Protein AF-A0AAP2KZP7-F1 (afdb_monomer_lite)

pLDDT: mean 71.91, std 13.3, range [43.62, 90.44]

Radius of gyration: 25.46 Å; chains: 1; bounding box: 66×47×62 Å

Foldseek 3Di:
DVVVVVVVVVVVVVVVVVVVVVVVVVVVDDDPPPDPDDDDDDAPDDDDDPLRSVLSVVLVVLVVVLVVVLVVLVVVLVVQLVVLVVVCVVPVPPVSSVVSNVVSVVVSVVSNVVSVVVSVVSVD

Sequence (124 aa):
MVFRSLLKHATRWTDNASRRLVVVIAMILPGVSLADLPTLESPTQGTGGIRSQFQGYMYDGLVLGGLALCSVAFIWVGMACLASFNEARVRGEWSKFGVTGFVGVLLLLLVIWLTTEAAPILAQ

Structure (mmCIF, N/CA/C/O backbone):
data_AF-A0AAP2KZP7-F1
#
_entry.id   AF-A0AAP2KZP7-F1
#
loop_
_atom_site.group_PDB
_atom_site.id
_atom_site.type_symbol
_atom_site.label_atom_id
_atom_site.label_alt_id
_atom_site.label_comp_id
_atom_site.label_asym_id
_atom_site.label_entity_id
_atom_site.label_seq_id
_atom_site.pdbx_PDB_ins_code
_atom_site.Cartn_x
_atom_site.Cartn_y
_atom_site.Cartn_z
_atom_site.occupancy
_atom_site.B_iso_or_equiv
_atom_site.auth_seq_id
_atom_site.auth_comp_id
_atom_site.auth_asym_id
_atom_site.auth_atom_id
_atom_site.pdbx_PDB_model_num
ATOM 1 N N . MET A 1 1 ? 44.150 33.261 17.187 1.00 53.28 1 MET A N 1
ATOM 2 C CA . MET A 1 1 ? 42.750 33.760 17.228 1.00 53.28 1 MET A CA 1
ATOM 3 C C . MET A 1 1 ? 41.759 32.932 16.399 1.00 53.28 1 MET A C 1
ATOM 5 O O . MET A 1 1 ? 40.613 32.830 16.814 1.00 53.28 1 MET A O 1
ATOM 9 N N . VAL A 1 2 ? 42.170 32.280 15.302 1.00 62.72 2 VAL A N 1
ATOM 10 C CA . VAL A 1 2 ? 41.277 31.518 14.394 1.00 62.72 2 VAL A CA 1
ATOM 11 C C . VAL A 1 2 ? 40.705 30.221 15.004 1.00 62.72 2 VAL A C 1
ATOM 13 O O . VAL A 1 2 ? 39.547 29.889 14.788 1.00 62.72 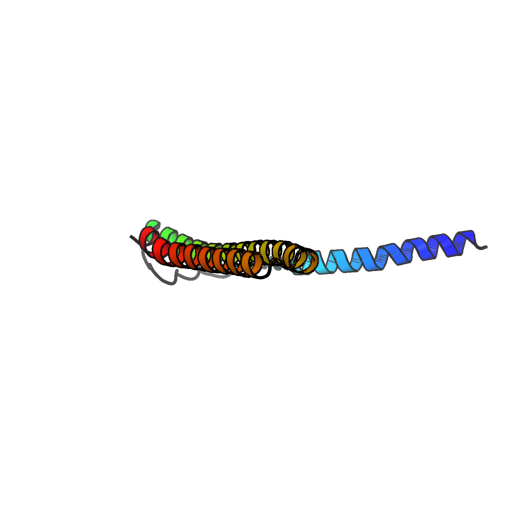2 VAL A O 1
ATOM 16 N N . PHE A 1 3 ? 41.449 29.522 15.867 1.00 56.88 3 PHE A N 1
ATOM 17 C CA . PHE A 1 3 ? 40.995 28.257 16.477 1.00 56.88 3 PHE A CA 1
ATOM 18 C C . PHE A 1 3 ? 39.737 28.409 17.358 1.00 56.88 3 PHE A C 1
ATOM 20 O O . PHE A 1 3 ? 38.876 27.533 17.412 1.00 56.88 3 PHE A O 1
ATOM 27 N N . ARG A 1 4 ? 39.573 29.580 17.992 1.00 55.41 4 ARG A N 1
ATOM 28 C CA . ARG A 1 4 ? 38.381 29.910 18.788 1.00 55.41 4 ARG A CA 1
ATOM 29 C C . ARG A 1 4 ? 37.149 30.235 17.932 1.00 55.41 4 ARG A C 1
ATOM 31 O O . ARG A 1 4 ? 36.044 30.170 18.466 1.00 55.41 4 ARG A O 1
ATOM 38 N N . SER A 1 5 ? 37.297 30.581 16.646 1.00 57.34 5 SER A N 1
ATOM 39 C CA . SER A 1 5 ? 36.152 30.836 15.752 1.00 57.34 5 SER A CA 1
ATOM 40 C C . SER A 1 5 ? 35.630 29.561 15.078 1.00 57.34 5 SER A C 1
ATOM 42 O O . SER A 1 5 ? 34.428 29.466 14.824 1.00 57.34 5 SER A O 1
ATOM 44 N N . LEU A 1 6 ? 36.492 28.557 14.878 1.00 59.53 6 LEU A N 1
ATOM 45 C CA . LEU A 1 6 ? 36.129 27.259 14.295 1.00 59.53 6 LEU A CA 1
ATOM 46 C C . LEU A 1 6 ? 35.354 26.367 15.273 1.00 59.53 6 LEU A C 1
ATOM 48 O O . LEU A 1 6 ? 34.345 25.776 14.894 1.00 59.53 6 LEU A O 1
ATOM 52 N N . LEU A 1 7 ? 35.733 26.361 16.555 1.00 60.38 7 LEU A N 1
ATOM 53 C CA . LEU A 1 7 ? 34.991 25.637 17.599 1.00 60.38 7 LEU A CA 1
ATOM 54 C C . LEU A 1 7 ? 33.558 26.166 17.781 1.00 60.38 7 LEU A C 1
ATOM 56 O O . LEU A 1 7 ? 32.639 25.392 18.040 1.00 60.38 7 LEU A O 1
ATOM 60 N N . LYS A 1 8 ? 33.353 27.477 17.587 1.00 56.19 8 LYS A N 1
ATOM 61 C CA . LYS A 1 8 ? 32.029 28.124 17.642 1.00 56.19 8 LYS A CA 1
ATOM 62 C C . LYS A 1 8 ? 31.184 27.883 16.387 1.00 56.19 8 LYS A C 1
ATOM 64 O O . LYS A 1 8 ? 29.966 27.998 16.448 1.00 56.19 8 LYS A O 1
ATOM 69 N N . HIS A 1 9 ? 31.808 27.567 15.250 1.00 54.00 9 HIS A N 1
ATOM 70 C CA . HIS A 1 9 ? 31.085 27.164 14.043 1.00 54.00 9 HIS A CA 1
ATOM 71 C C . HIS A 1 9 ? 30.671 25.695 14.109 1.00 54.00 9 HIS A C 1
ATOM 73 O O . HIS A 1 9 ? 29.523 25.395 13.805 1.00 54.00 9 HIS A O 1
ATOM 79 N N . ALA A 1 10 ? 31.536 24.799 14.592 1.00 56.34 10 ALA A N 1
ATOM 80 C CA . ALA A 1 10 ? 31.204 23.381 14.752 1.00 56.34 10 ALA A CA 1
ATOM 81 C C . ALA A 1 10 ? 30.000 23.153 15.690 1.00 56.34 10 ALA A C 1
ATOM 83 O O . ALA A 1 10 ? 29.130 22.341 15.394 1.00 56.34 10 ALA A O 1
ATOM 84 N N . THR A 1 11 ? 29.897 23.940 16.766 1.00 55.19 11 THR A N 1
ATOM 85 C CA . THR A 1 11 ? 28.769 23.896 17.719 1.00 55.19 11 THR A CA 1
ATOM 86 C C . THR A 1 11 ? 27.464 24.473 17.160 1.00 55.19 11 THR A C 1
ATOM 88 O O . THR A 1 11 ? 26.384 24.032 17.530 1.00 55.19 11 THR A O 1
ATOM 91 N N . ARG A 1 12 ? 27.519 25.399 16.194 1.00 52.44 12 ARG A N 1
ATOM 92 C CA . ARG A 1 12 ? 26.311 25.923 15.526 1.00 52.44 12 ARG A CA 1
ATOM 93 C C . ARG A 1 12 ? 25.710 24.948 14.508 1.00 52.44 12 ARG A C 1
ATOM 95 O O . ARG A 1 12 ? 24.507 24.995 14.260 1.00 52.44 12 ARG A O 1
ATOM 102 N N . TRP A 1 13 ? 26.523 24.062 13.927 1.00 52.56 13 TRP A N 1
ATOM 103 C CA . TRP A 1 13 ? 26.044 23.009 13.020 1.00 52.56 13 TRP A CA 1
ATOM 104 C C . TRP A 1 13 ? 25.299 21.896 13.763 1.00 52.56 13 TRP A C 1
ATOM 106 O O . TRP A 1 13 ? 24.368 21.307 13.212 1.00 52.56 13 TRP A O 1
ATOM 116 N N . THR A 1 14 ? 25.652 21.647 15.026 1.00 56.88 14 THR A N 1
ATOM 117 C CA . THR A 1 14 ? 24.968 20.654 15.861 1.00 56.88 14 THR A CA 1
ATOM 118 C C . THR A 1 14 ? 23.610 21.150 16.344 1.00 56.88 14 THR A C 1
ATOM 120 O O . THR A 1 14 ? 22.675 20.360 16.420 1.00 56.88 14 THR A O 1
ATOM 123 N N . ASP A 1 15 ? 23.440 22.450 16.579 1.00 59.56 15 ASP A N 1
ATOM 124 C CA . ASP A 1 15 ? 22.198 22.999 17.138 1.00 59.56 15 ASP A CA 1
ATOM 125 C C . ASP A 1 15 ? 20.985 22.845 16.207 1.00 59.56 15 ASP A C 1
ATOM 127 O O . ASP A 1 15 ? 19.905 22.469 16.657 1.00 59.56 15 ASP A O 1
ATOM 131 N N . ASN A 1 16 ? 21.130 23.073 14.899 1.00 59.91 16 ASN A N 1
ATOM 132 C CA . ASN A 1 16 ? 19.997 22.970 13.968 1.00 59.91 16 ASN A CA 1
ATOM 133 C C . ASN A 1 16 ? 19.572 21.518 13.705 1.00 59.91 16 ASN A C 1
ATOM 135 O O . ASN A 1 16 ? 18.377 21.249 13.569 1.00 59.91 16 ASN A O 1
ATOM 139 N N . ALA A 1 17 ? 20.526 20.584 13.657 1.00 62.31 17 ALA A N 1
ATOM 140 C CA . ALA A 1 17 ? 20.235 19.156 13.544 1.00 62.31 17 ALA A CA 1
ATOM 141 C C . ALA A 1 17 ? 19.569 18.632 14.826 1.00 62.31 17 ALA A C 1
ATOM 143 O O . ALA A 1 17 ? 18.536 17.968 14.752 1.00 62.31 17 ALA A O 1
ATOM 144 N N . SER A 1 18 ? 20.087 19.028 15.994 1.00 59.12 18 SER A N 1
ATOM 145 C CA . SER A 1 18 ? 19.509 18.692 17.301 1.00 59.12 18 SER A CA 1
ATOM 146 C C . SER A 1 18 ? 18.085 19.228 17.437 1.00 59.12 18 SER A C 1
ATOM 148 O O . SER A 1 18 ? 17.183 18.502 17.837 1.00 59.12 18 SER A O 1
ATOM 150 N N . ARG A 1 19 ? 17.846 20.482 17.031 1.00 62.16 19 ARG A N 1
ATOM 151 C CA . ARG A 1 19 ? 16.517 21.113 17.091 1.00 62.16 19 ARG A CA 1
ATOM 152 C C . ARG A 1 19 ? 15.515 20.449 16.151 1.00 62.16 19 ARG A C 1
ATOM 154 O O . ARG A 1 19 ? 14.363 20.280 16.528 1.00 62.16 19 ARG A O 1
ATOM 161 N N . ARG A 1 20 ? 15.944 20.029 14.957 1.00 64.81 20 ARG A N 1
ATOM 162 C CA . ARG A 1 20 ? 15.089 19.290 14.012 1.00 64.81 20 ARG A CA 1
ATOM 163 C C . ARG A 1 20 ? 14.731 17.903 14.531 1.00 64.81 20 ARG A C 1
ATOM 165 O O . ARG A 1 20 ? 13.572 17.519 14.438 1.00 64.81 20 ARG A O 1
ATOM 172 N N . LEU A 1 21 ? 15.688 17.190 15.122 1.00 72.50 21 LEU A N 1
ATOM 173 C CA . LEU A 1 21 ? 15.431 15.882 15.723 1.00 72.50 21 LEU A CA 1
ATOM 174 C C . LEU A 1 21 ? 14.526 15.990 16.954 1.00 72.50 21 LEU A C 1
ATOM 176 O O . LEU A 1 21 ? 13.609 15.191 17.085 1.00 72.50 21 LEU A O 1
ATOM 180 N N . VAL A 1 22 ? 14.700 17.011 17.799 1.00 72.31 22 VAL A N 1
ATOM 181 C CA . VAL A 1 22 ? 13.811 17.261 18.948 1.00 72.31 22 VAL A CA 1
ATOM 182 C C . VAL A 1 22 ? 12.385 17.588 18.498 1.00 72.31 22 VAL A C 1
ATOM 184 O O . VAL A 1 22 ? 11.446 17.077 19.095 1.00 72.31 22 VAL A O 1
ATOM 187 N N . VAL A 1 23 ? 12.195 18.373 17.429 1.00 72.56 23 VAL A N 1
ATOM 188 C CA . VAL A 1 23 ? 10.853 18.659 16.882 1.00 72.56 23 VAL A CA 1
ATOM 189 C C . VAL A 1 23 ? 10.219 17.411 16.264 1.00 72.56 23 VAL A C 1
ATOM 191 O O . VAL A 1 23 ? 9.042 17.165 16.491 1.00 72.56 23 VAL A O 1
ATOM 194 N N . VAL A 1 24 ? 10.984 16.590 15.538 1.00 74.56 24 VAL A N 1
ATOM 195 C CA . VAL A 1 24 ? 10.483 15.322 14.981 1.00 74.56 24 VAL A CA 1
ATOM 196 C C . VAL A 1 24 ? 10.115 14.340 16.097 1.00 74.56 24 VAL A C 1
ATOM 198 O O . VAL A 1 24 ? 9.042 13.753 16.055 1.00 74.56 24 VAL A O 1
ATOM 201 N N . ILE A 1 25 ? 10.939 14.218 17.139 1.00 69.94 25 ILE A N 1
ATOM 202 C CA . ILE A 1 25 ? 10.641 13.382 18.312 1.00 69.94 25 ILE A CA 1
ATOM 203 C C . ILE A 1 25 ? 9.413 13.918 19.067 1.00 69.94 25 ILE A C 1
ATOM 205 O O . ILE A 1 25 ? 8.549 13.136 19.450 1.00 69.94 25 ILE A O 1
ATOM 209 N N . ALA A 1 26 ? 9.280 15.238 19.219 1.00 68.38 26 ALA A N 1
ATOM 210 C CA . ALA A 1 26 ? 8.118 15.865 19.850 1.00 68.38 26 ALA A CA 1
ATOM 211 C C . ALA A 1 26 ? 6.828 15.746 19.015 1.00 68.38 26 ALA A C 1
ATOM 213 O O . ALA A 1 26 ? 5.746 15.735 19.587 1.00 68.38 26 ALA A O 1
ATOM 214 N N . MET A 1 27 ? 6.925 15.632 17.685 1.00 68.00 27 MET A N 1
ATOM 215 C CA . MET A 1 27 ? 5.779 15.362 16.804 1.00 68.00 27 MET A CA 1
ATOM 216 C C . MET A 1 27 ? 5.378 13.879 16.774 1.00 68.00 27 MET A C 1
ATOM 218 O O . MET A 1 27 ? 4.243 13.573 16.421 1.00 68.00 27 MET A O 1
ATOM 222 N N . ILE A 1 28 ? 6.287 12.964 17.133 1.00 68.31 28 ILE A N 1
ATOM 223 C CA . ILE A 1 28 ? 6.035 11.512 17.182 1.00 68.31 28 ILE A CA 1
ATOM 224 C C . ILE A 1 28 ? 5.527 11.069 18.563 1.00 68.31 28 ILE A C 1
ATOM 226 O O . ILE A 1 28 ? 4.870 10.037 18.664 1.00 68.31 28 ILE A O 1
ATOM 230 N N . LEU A 1 29 ? 5.801 11.834 19.624 1.00 66.12 29 LEU A N 1
ATOM 231 C CA . LEU A 1 29 ? 5.304 11.565 20.973 1.00 66.12 29 LEU A CA 1
ATOM 232 C C . LEU A 1 29 ? 3.926 12.225 21.164 1.00 66.12 29 LEU A C 1
ATOM 234 O O . LEU A 1 29 ? 3.874 13.429 21.424 1.00 66.12 29 LEU A O 1
ATOM 238 N N . PRO A 1 30 ? 2.801 11.489 21.071 1.00 61.88 30 PRO A N 1
ATOM 239 C CA . PRO A 1 30 ? 1.528 12.014 21.544 1.00 61.88 30 PRO A CA 1
ATOM 240 C C . PRO A 1 30 ? 1.684 12.379 23.025 1.00 61.88 30 PRO A C 1
ATOM 242 O O . PRO A 1 30 ? 2.192 11.588 23.822 1.00 61.88 30 PRO A O 1
ATOM 245 N N . GLY A 1 31 ? 1.309 13.609 23.379 1.00 63.56 31 GLY A N 1
ATOM 246 C CA . GLY A 1 31 ? 1.388 14.102 24.748 1.00 63.56 31 GLY A CA 1
ATOM 247 C C . GLY A 1 31 ? 0.683 13.139 25.698 1.00 63.56 31 GLY A C 1
ATOM 248 O O . GLY A 1 31 ? -0.501 12.857 25.536 1.00 63.56 31 GLY A O 1
ATOM 249 N N . VAL A 1 32 ? 1.418 12.621 26.682 1.00 58.06 32 VAL A N 1
ATOM 250 C CA . VAL A 1 32 ? 0.853 11.779 27.737 1.00 58.06 32 VAL A CA 1
ATOM 251 C C . VAL A 1 32 ? -0.013 12.643 28.652 1.00 58.06 32 VAL A C 1
ATOM 253 O O . VAL A 1 32 ? 0.456 13.240 29.618 1.00 58.06 32 VAL A O 1
ATOM 256 N N . SER A 1 33 ? -1.299 12.753 28.332 1.00 51.38 33 SER A N 1
ATOM 257 C CA . SER A 1 33 ? -2.291 13.285 29.258 1.00 51.38 33 SER A CA 1
ATOM 258 C C . SER A 1 33 ? -2.632 12.203 30.287 1.00 51.38 33 SER A C 1
ATOM 260 O O . SER A 1 33 ? -3.407 11.295 29.994 1.00 51.38 33 SER A O 1
ATOM 262 N N . LEU A 1 34 ? -2.074 12.290 31.500 1.00 54.12 34 LEU A N 1
ATOM 263 C CA . LEU A 1 34 ? -2.660 11.630 32.673 1.00 54.12 34 LEU A CA 1
ATOM 264 C C . LEU A 1 34 ? -3.894 12.438 33.088 1.00 54.12 34 LEU A C 1
ATOM 266 O O . LEU A 1 34 ? -3.827 13.296 33.967 1.00 54.12 34 LEU A O 1
ATOM 270 N N . ALA A 1 35 ? -4.999 12.210 32.388 1.00 44.31 35 ALA A N 1
ATOM 271 C CA . ALA A 1 35 ? -6.303 12.711 32.775 1.00 44.31 35 ALA A CA 1
ATOM 272 C C . ALA A 1 35 ? -7.028 11.598 33.536 1.00 44.31 35 ALA A C 1
ATOM 274 O O . ALA A 1 35 ? -7.285 10.532 32.980 1.00 44.31 35 ALA A O 1
ATOM 275 N N . ASP A 1 36 ? -7.339 11.850 34.805 1.00 57.62 36 ASP A N 1
ATOM 276 C CA . ASP A 1 36 ? -8.353 11.111 35.555 1.00 57.62 36 ASP A CA 1
ATOM 277 C C . ASP A 1 36 ? -9.722 11.424 34.929 1.00 57.62 36 ASP A C 1
ATOM 279 O O . ASP A 1 36 ? -10.438 12.325 35.366 1.00 57.62 36 ASP A O 1
ATOM 283 N N . LEU A 1 37 ? -10.010 10.778 33.793 1.00 47.88 37 LEU A N 1
ATOM 284 C CA . LEU A 1 37 ? -11.223 10.990 33.014 1.00 47.88 37 LEU A CA 1
ATOM 285 C C . LEU A 1 37 ? -12.130 9.743 33.1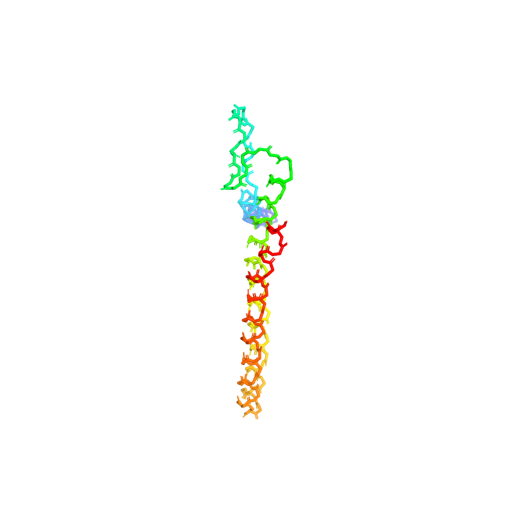02 1.00 47.88 37 LEU A C 1
ATOM 287 O O . LEU A 1 37 ? -11.699 8.646 32.739 1.00 47.88 37 LEU A O 1
ATOM 291 N N . PRO A 1 38 ? -13.373 9.891 33.598 1.00 62.94 38 PRO A N 1
ATOM 292 C CA . PRO A 1 38 ? -14.313 8.797 33.811 1.00 62.94 38 PRO A CA 1
ATOM 293 C C . PRO A 1 38 ? -14.793 8.139 32.505 1.00 62.94 38 PRO A C 1
ATOM 295 O O . PRO A 1 38 ? -15.169 8.813 31.553 1.00 62.94 38 PRO A O 1
ATOM 298 N N . THR A 1 39 ? -14.823 6.801 32.559 1.00 59.75 39 THR A N 1
ATOM 299 C CA . THR A 1 39 ? -15.370 5.785 31.633 1.00 59.75 39 THR A CA 1
ATOM 300 C C . THR A 1 39 ? -14.896 5.795 30.178 1.00 59.75 39 THR A C 1
ATOM 302 O O . THR A 1 39 ? -15.124 6.727 29.418 1.00 59.75 39 THR A O 1
ATOM 305 N N . LEU A 1 40 ? -14.309 4.657 29.793 1.00 54.88 40 LEU A N 1
ATOM 306 C CA . LEU A 1 40 ? -13.969 4.267 28.428 1.00 54.88 40 LEU A CA 1
ATOM 307 C C . LEU A 1 40 ? -15.206 4.376 27.519 1.00 54.88 40 LEU A C 1
ATOM 309 O O . LEU A 1 40 ? -16.244 3.783 27.819 1.00 54.88 40 LEU A O 1
ATOM 313 N N . GLU A 1 41 ? -15.082 5.127 26.423 1.00 57.19 41 GLU A N 1
ATOM 314 C CA . GLU A 1 41 ? -16.085 5.226 25.359 1.00 57.19 41 GLU A CA 1
ATOM 315 C C . GLU A 1 41 ? -16.513 3.816 24.919 1.00 57.19 41 GLU A C 1
ATOM 317 O O . GLU A 1 41 ? -15.678 2.944 24.659 1.00 57.19 41 GLU A O 1
ATOM 322 N N . SER A 1 42 ? -17.825 3.575 24.881 1.00 55.16 42 SER A N 1
ATOM 323 C CA . SER A 1 42 ? -18.370 2.294 24.435 1.00 55.16 42 SER A CA 1
ATOM 324 C C . SER A 1 42 ? -18.045 2.072 22.950 1.00 55.16 42 SER A C 1
ATOM 326 O O . SER A 1 42 ? -18.123 3.016 22.165 1.00 55.16 42 SER A O 1
ATOM 328 N N . PRO A 1 43 ? -17.702 0.841 22.536 1.00 48.41 43 PRO A N 1
ATOM 329 C CA . PRO A 1 43 ? -17.413 0.525 21.139 1.00 48.41 43 PRO A CA 1
ATOM 330 C C . PRO A 1 43 ? -18.612 0.825 20.235 1.00 48.41 43 PRO A C 1
ATOM 332 O O . PRO A 1 43 ? -19.760 0.598 20.615 1.00 48.41 43 PRO A O 1
ATOM 335 N N . THR A 1 44 ? -18.322 1.242 18.999 1.00 57.69 44 THR A N 1
ATOM 336 C CA . THR A 1 44 ? -19.308 1.559 17.945 1.00 57.69 44 THR A CA 1
ATOM 337 C C . THR A 1 44 ? -20.271 0.401 17.631 1.00 57.69 44 THR A C 1
ATOM 339 O O . THR A 1 44 ? -21.350 0.643 17.102 1.00 57.69 44 THR A O 1
ATOM 342 N N . GLN A 1 45 ? -19.948 -0.842 18.012 1.00 53.84 45 GLN A N 1
ATOM 343 C CA . GLN A 1 45 ? -20.892 -1.964 18.047 1.00 53.84 45 GLN A CA 1
ATOM 344 C C . GLN A 1 45 ? -20.572 -2.888 19.239 1.00 53.84 45 GLN A C 1
ATOM 346 O O . GLN A 1 45 ? -19.528 -3.537 19.252 1.00 53.84 45 GLN A O 1
ATOM 351 N N . GLY A 1 46 ? -21.471 -2.994 20.228 1.00 49.50 46 GLY A N 1
ATOM 352 C CA . GLY A 1 46 ? -21.462 -4.108 21.194 1.00 49.50 46 GLY A CA 1
ATOM 353 C C . GLY A 1 46 ? -21.461 -3.734 22.679 1.00 49.50 46 GLY A C 1
ATOM 354 O O . GLY A 1 46 ? -20.483 -3.969 23.387 1.00 49.50 46 GLY A O 1
ATOM 355 N N . THR A 1 47 ? -22.598 -3.247 23.173 1.00 55.19 47 THR A N 1
ATOM 356 C CA . THR A 1 47 ? -22.869 -2.897 24.579 1.00 55.19 47 THR A CA 1
ATOM 357 C C . THR A 1 47 ? -23.157 -4.125 25.470 1.00 55.19 47 THR A C 1
ATOM 359 O O . THR A 1 47 ? -24.250 -4.232 26.022 1.00 55.19 47 THR A O 1
ATOM 362 N N . GLY A 1 48 ? -22.225 -5.077 25.655 1.00 58.12 48 GLY A N 1
ATOM 363 C CA . GLY A 1 48 ? -22.515 -6.123 26.659 1.00 58.12 48 GLY A CA 1
ATOM 364 C C . GLY A 1 48 ? -21.570 -7.297 26.927 1.00 58.12 48 GLY A C 1
ATOM 365 O O . GLY A 1 48 ? -21.894 -8.083 27.815 1.00 58.12 48 GLY A O 1
ATOM 366 N N . GLY A 1 49 ? -20.431 -7.472 26.243 1.00 67.19 49 GLY A N 1
ATOM 367 C CA . GLY A 1 49 ? -19.564 -8.628 26.524 1.00 67.19 49 GLY A CA 1
ATOM 368 C C . GLY A 1 49 ? -18.094 -8.484 26.125 1.00 67.19 49 GLY A C 1
ATOM 369 O O . GLY A 1 49 ? -17.753 -7.810 25.159 1.00 67.19 49 GLY A O 1
ATOM 370 N N . ILE A 1 50 ? -17.210 -9.197 26.837 1.00 66.31 50 ILE A N 1
ATOM 371 C CA . ILE A 1 50 ? -15.756 -9.232 26.571 1.00 66.31 50 ILE A CA 1
ATOM 372 C C . ILE A 1 50 ? -15.461 -9.666 25.116 1.00 66.31 50 ILE A C 1
ATOM 374 O O . ILE A 1 50 ? -14.526 -9.175 24.490 1.00 66.31 50 ILE A O 1
ATOM 378 N N . ARG A 1 51 ? -16.292 -10.559 24.550 1.00 61.59 51 ARG A N 1
ATOM 379 C CA . ARG A 1 51 ? -16.175 -11.040 23.161 1.00 61.59 51 ARG A CA 1
ATOM 380 C C . ARG A 1 51 ? -16.559 -9.976 22.125 1.00 61.59 51 ARG A C 1
ATOM 382 O O . ARG A 1 51 ? -15.840 -9.833 21.143 1.00 61.59 51 ARG A O 1
ATOM 389 N N . SER A 1 52 ? -17.637 -9.221 22.347 1.00 64.25 52 SER A N 1
ATOM 390 C CA . SER A 1 52 ? -18.064 -8.168 21.411 1.00 64.25 52 SER A CA 1
ATOM 391 C C . SER A 1 52 ? -17.094 -6.989 21.419 1.00 64.25 52 SER A C 1
ATOM 393 O O . SER A 1 52 ? -16.792 -6.423 20.374 1.00 64.25 52 SER A O 1
ATOM 395 N N . GLN A 1 53 ? -16.529 -6.674 22.587 1.00 66.38 53 GLN A N 1
ATOM 396 C CA . GLN A 1 53 ? -15.505 -5.643 22.713 1.00 66.38 53 GLN A CA 1
ATOM 397 C C . GLN A 1 53 ? -14.232 -5.996 21.931 1.00 66.38 53 GLN A C 1
ATOM 399 O O . GLN A 1 53 ? -13.663 -5.144 21.251 1.00 66.38 53 GLN A O 1
ATOM 404 N N . PHE A 1 54 ? -13.793 -7.256 22.005 1.00 72.75 54 PHE A N 1
ATOM 405 C CA . PHE A 1 54 ? -12.635 -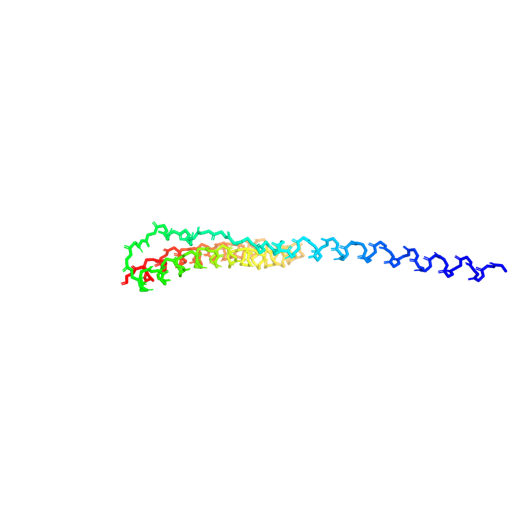7.737 21.254 1.00 72.75 54 PHE A CA 1
ATOM 406 C C . PHE A 1 54 ? -12.876 -7.683 19.738 1.00 72.75 54 PHE A C 1
ATOM 408 O O . PHE A 1 54 ? -12.020 -7.190 19.010 1.00 72.75 54 PHE A O 1
ATOM 415 N N . GLN A 1 55 ? -14.057 -8.100 19.271 1.00 69.12 55 GLN A N 1
ATOM 416 C CA . GLN A 1 55 ? -14.433 -8.010 17.854 1.00 69.12 55 GLN A CA 1
ATOM 417 C C . GLN A 1 55 ? -14.448 -6.558 17.345 1.00 69.12 55 GLN A C 1
ATOM 419 O O . GLN A 1 55 ? -13.928 -6.294 16.263 1.00 69.12 55 GLN A O 1
ATOM 424 N N . GLY A 1 56 ? -14.949 -5.606 18.142 1.00 73.44 56 GLY A N 1
ATOM 425 C CA . GLY A 1 56 ? -14.913 -4.179 17.801 1.00 73.44 56 GLY A CA 1
ATOM 426 C C . GLY A 1 56 ? -13.488 -3.641 17.617 1.00 73.44 56 GLY A C 1
ATOM 427 O O . GLY A 1 56 ? -13.191 -3.012 16.605 1.00 73.44 56 GLY A O 1
ATOM 428 N N . TYR A 1 57 ? -12.573 -3.964 18.539 1.00 72.50 57 TYR A N 1
ATOM 429 C CA . TYR A 1 57 ? -11.163 -3.566 18.411 1.00 72.50 57 TYR A CA 1
ATOM 430 C C . TYR A 1 57 ? -10.447 -4.243 17.238 1.00 72.50 57 TYR A C 1
ATOM 432 O O . TYR A 1 57 ? -9.592 -3.626 16.602 1.00 72.50 57 TYR A O 1
ATOM 440 N N . MET A 1 58 ? -10.778 -5.501 16.937 1.00 80.06 58 MET A N 1
ATOM 441 C CA . MET A 1 58 ? -10.223 -6.189 15.772 1.00 80.06 58 MET A CA 1
ATOM 442 C C . MET A 1 58 ? -10.692 -5.562 14.457 1.00 80.06 58 MET A C 1
ATOM 444 O O . MET A 1 58 ? -9.883 -5.441 13.540 1.00 80.06 58 MET A O 1
ATOM 448 N N . TYR A 1 59 ? -11.956 -5.141 14.364 1.00 78.75 59 TYR A N 1
ATOM 449 C CA . TYR A 1 59 ? -12.491 -4.475 13.176 1.00 78.75 59 TYR A CA 1
ATOM 450 C C . TYR A 1 59 ? -11.773 -3.147 12.908 1.00 78.75 59 TYR A C 1
ATOM 452 O O . TYR A 1 59 ? -11.217 -2.956 11.826 1.00 78.75 59 TYR A O 1
ATOM 460 N N . ASP A 1 60 ? -11.678 -2.277 13.915 1.00 80.69 60 ASP A N 1
ATOM 461 C CA . ASP A 1 60 ? -10.961 -1.003 13.781 1.00 80.69 60 ASP A CA 1
ATOM 462 C C . ASP A 1 60 ? -9.464 -1.220 13.492 1.00 80.69 60 ASP A C 1
ATOM 464 O O . ASP A 1 60 ? -8.872 -0.528 12.657 1.00 80.69 60 ASP A O 1
ATOM 468 N N . GLY A 1 61 ? -8.853 -2.231 14.121 1.00 81.81 61 GLY A N 1
ATOM 469 C CA . GLY A 1 61 ? -7.461 -2.615 13.887 1.00 81.81 61 GLY A CA 1
ATOM 470 C C . GLY A 1 61 ? -7.200 -3.113 12.464 1.00 81.81 61 GLY A C 1
ATOM 471 O O . GLY A 1 61 ? -6.174 -2.772 11.875 1.00 81.81 61 GLY A O 1
ATOM 472 N N . LEU A 1 62 ? -8.126 -3.874 11.879 1.00 83.62 62 LEU A N 1
ATOM 473 C CA . LEU A 1 62 ? -8.025 -4.338 10.496 1.00 83.62 62 LEU A CA 1
ATOM 474 C C . LEU A 1 62 ? -8.267 -3.226 9.484 1.00 83.62 62 LEU A C 1
ATOM 476 O O . LEU A 1 62 ? -7.579 -3.195 8.468 1.00 83.62 62 LEU A O 1
ATOM 480 N N . VAL A 1 63 ? -9.184 -2.297 9.752 1.00 82.31 63 VAL A N 1
ATOM 481 C CA . VAL A 1 63 ? -9.401 -1.133 8.880 1.00 82.31 63 VAL A CA 1
ATOM 482 C C . VAL A 1 63 ? -8.146 -0.258 8.850 1.00 82.31 63 VAL A C 1
ATOM 484 O O . VAL A 1 63 ? -7.637 0.065 7.773 1.00 82.31 63 VAL A O 1
ATOM 487 N N . LEU A 1 64 ? -7.588 0.067 10.020 1.00 83.31 64 LEU A N 1
ATOM 488 C CA . LEU A 1 64 ? -6.340 0.829 10.117 1.00 83.31 64 LEU A CA 1
ATOM 489 C C . LEU A 1 64 ? -5.146 0.059 9.529 1.00 83.31 64 LEU A C 1
ATOM 491 O O . LEU A 1 64 ? -4.329 0.638 8.808 1.00 83.31 64 LEU A O 1
ATOM 495 N N . GLY A 1 65 ? -5.061 -1.247 9.784 1.00 85.81 65 GLY A N 1
ATOM 496 C CA . GLY A 1 65 ? -4.024 -2.122 9.234 1.00 85.81 65 GLY A CA 1
ATOM 497 C C . GLY A 1 65 ? -4.098 -2.245 7.710 1.00 85.81 65 GLY A C 1
ATOM 498 O O . GLY A 1 65 ? -3.077 -2.141 7.033 1.00 85.81 65 GLY A O 1
ATOM 499 N N . GLY A 1 66 ? -5.303 -2.388 7.159 1.00 83.31 66 GLY A N 1
ATOM 500 C CA . GLY A 1 66 ? -5.571 -2.428 5.724 1.00 83.31 66 GLY A CA 1
ATOM 501 C C . GLY A 1 66 ? -5.195 -1.121 5.030 1.00 83.31 66 GLY A C 1
ATOM 502 O O . GLY A 1 66 ? -4.556 -1.149 3.977 1.00 83.31 66 GLY A O 1
ATOM 503 N N . LEU A 1 67 ? -5.490 0.026 5.651 1.00 84.62 67 LEU A N 1
ATOM 504 C CA . LEU A 1 67 ? -5.084 1.341 5.145 1.00 84.62 67 LEU A CA 1
ATOM 505 C C . LEU A 1 67 ? -3.550 1.482 5.093 1.00 84.62 67 LEU A C 1
ATOM 507 O O . LEU A 1 67 ? -2.993 1.929 4.086 1.00 84.62 67 LEU A O 1
ATOM 511 N N . ALA A 1 68 ? -2.856 1.059 6.153 1.00 86.44 68 ALA A N 1
ATOM 512 C CA . ALA A 1 68 ? -1.395 1.074 6.204 1.00 86.44 68 ALA A CA 1
ATOM 513 C C . ALA A 1 68 ? -0.772 0.126 5.163 1.00 86.44 68 ALA A C 1
ATOM 515 O O . ALA A 1 68 ? 0.159 0.514 4.451 1.00 86.44 68 ALA A O 1
ATOM 516 N N . LEU A 1 69 ? -1.315 -1.087 5.020 1.00 85.56 69 LEU A N 1
ATOM 517 C CA . LEU A 1 69 ? -0.872 -2.067 4.026 1.00 85.56 69 LEU A CA 1
ATOM 518 C C . LEU A 1 69 ? -1.052 -1.540 2.596 1.00 85.56 69 LEU A C 1
ATOM 520 O O . LEU A 1 69 ? -0.135 -1.661 1.781 1.00 85.56 69 LEU A O 1
ATOM 524 N N . CYS A 1 70 ? -2.192 -0.905 2.303 1.00 82.94 70 CYS A N 1
ATOM 525 C CA . CYS A 1 70 ? -2.451 -0.282 1.004 1.00 82.94 70 CYS A CA 1
ATOM 526 C C . CYS A 1 70 ? -1.397 0.779 0.671 1.00 82.94 70 CYS A C 1
ATOM 528 O O . CYS A 1 70 ? -0.886 0.800 -0.4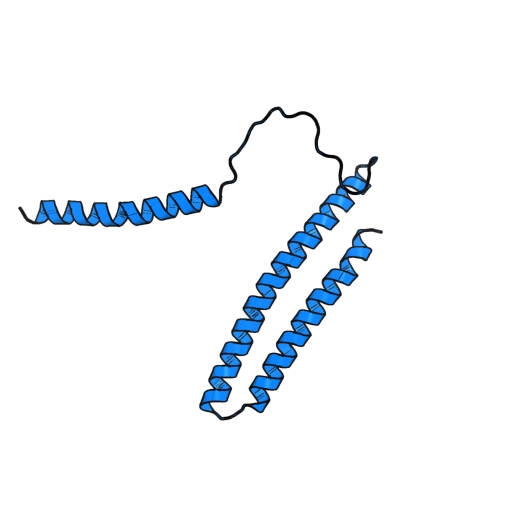48 1.00 82.94 70 CYS A O 1
ATOM 530 N N . SER A 1 71 ? -1.022 1.616 1.643 1.00 86.75 71 SER A N 1
ATOM 531 C CA . SER A 1 71 ? 0.023 2.632 1.467 1.00 86.75 71 SER A CA 1
ATOM 532 C C . SER A 1 71 ? 1.378 2.012 1.093 1.00 86.75 71 SER A C 1
ATOM 534 O O . SER A 1 71 ? 2.011 2.427 0.119 1.00 86.75 71 SER A O 1
ATOM 536 N N . VAL A 1 72 ? 1.799 0.954 1.797 1.00 88.31 72 VAL A N 1
ATOM 537 C CA . VAL A 1 72 ? 3.060 0.245 1.505 1.00 88.31 72 VAL A CA 1
ATOM 538 C C . VAL A 1 72 ? 3.024 -0.421 0.125 1.00 88.31 72 VAL A C 1
ATOM 540 O O . VAL A 1 72 ? 3.983 -0.303 -0.642 1.00 88.31 72 VAL A O 1
ATOM 543 N N . ALA A 1 73 ? 1.913 -1.073 -0.227 1.00 85.44 73 ALA A N 1
ATOM 544 C CA . ALA A 1 73 ? 1.734 -1.692 -1.540 1.00 85.44 73 ALA A CA 1
ATOM 545 C C . ALA A 1 73 ? 1.809 -0.656 -2.675 1.00 85.44 73 ALA A C 1
ATOM 547 O O . ALA A 1 73 ? 2.431 -0.914 -3.707 1.00 85.44 73 ALA A O 1
ATOM 548 N N . PHE A 1 74 ? 1.252 0.540 -2.464 1.00 85.31 74 PHE A N 1
ATOM 549 C CA . PHE A 1 74 ? 1.300 1.632 -3.436 1.00 85.31 74 PHE A CA 1
ATOM 550 C C . PHE A 1 74 ? 2.737 2.079 -3.732 1.00 85.31 74 PHE A C 1
ATOM 552 O O . PHE A 1 74 ? 3.116 2.254 -4.892 1.00 85.31 74 PHE A O 1
ATOM 559 N N . ILE A 1 75 ? 3.566 2.204 -2.690 1.00 90.00 75 ILE A N 1
ATOM 560 C CA . ILE A 1 75 ? 4.987 2.551 -2.830 1.00 90.00 75 ILE A CA 1
ATOM 561 C C . ILE A 1 75 ? 5.733 1.451 -3.599 1.00 90.00 75 ILE A C 1
ATOM 563 O O . ILE A 1 75 ? 6.546 1.751 -4.476 1.00 90.00 75 ILE A O 1
ATOM 567 N N . TRP A 1 76 ? 5.435 0.179 -3.321 1.00 86.81 76 TRP A N 1
ATOM 568 C CA . TRP A 1 76 ? 6.082 -0.950 -3.992 1.00 86.81 76 TRP A CA 1
ATOM 569 C C . TRP A 1 76 ? 5.739 -1.024 -5.487 1.00 86.81 76 TRP A C 1
ATOM 571 O O . TRP A 1 76 ? 6.637 -1.172 -6.320 1.00 86.81 76 TRP A O 1
ATOM 581 N N . VAL A 1 77 ? 4.468 -0.810 -5.843 1.00 87.12 77 VAL A N 1
ATOM 582 C CA . VAL A 1 77 ? 4.026 -0.712 -7.245 1.00 87.12 77 VAL A CA 1
ATOM 583 C C . VAL A 1 77 ? 4.665 0.487 -7.946 1.00 87.12 77 VAL A C 1
ATOM 585 O O . VAL A 1 77 ? 5.150 0.349 -9.069 1.00 87.12 77 VAL A O 1
ATOM 588 N N . GLY A 1 78 ? 4.749 1.644 -7.281 1.00 87.44 78 GLY A N 1
ATOM 589 C CA . GLY A 1 78 ? 5.429 2.825 -7.820 1.00 87.44 78 GLY A CA 1
ATOM 590 C C . GLY A 1 78 ? 6.892 2.547 -8.181 1.00 87.44 78 GLY A C 1
ATOM 591 O O . GLY A 1 78 ? 7.339 2.899 -9.275 1.00 87.44 78 GLY A O 1
ATOM 592 N N . MET A 1 79 ? 7.622 1.843 -7.311 1.00 88.69 79 MET A N 1
ATOM 593 C CA . MET A 1 79 ? 9.007 1.439 -7.585 1.00 88.69 79 MET A CA 1
ATOM 594 C C . MET A 1 79 ? 9.114 0.467 -8.770 1.00 88.69 79 MET A C 1
ATOM 596 O O . MET A 1 79 ? 9.989 0.641 -9.621 1.00 88.69 79 MET A O 1
ATOM 600 N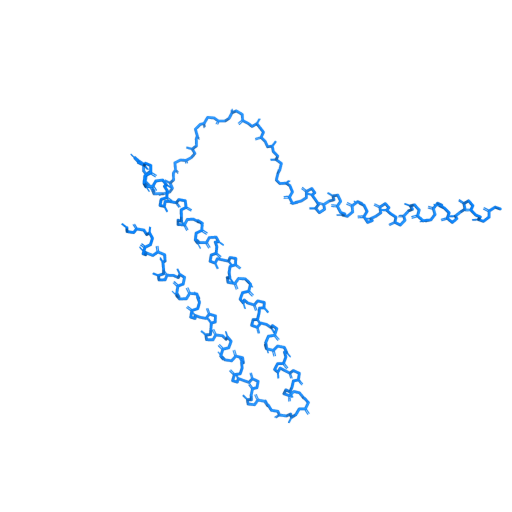 N . ALA A 1 80 ? 8.211 -0.513 -8.877 1.00 86.94 80 ALA A N 1
ATOM 601 C CA . ALA A 1 80 ? 8.183 -1.454 -10.000 1.00 86.94 80 ALA A CA 1
ATOM 602 C C . ALA A 1 80 ? 7.883 -0.759 -11.344 1.00 86.94 80 ALA A C 1
ATOM 604 O O . ALA A 1 80 ? 8.532 -1.041 -12.360 1.00 86.94 80 ALA A O 1
ATOM 605 N N . CYS A 1 81 ? 6.955 0.202 -11.349 1.00 85.00 81 CYS A N 1
ATOM 606 C CA . CYS A 1 81 ? 6.660 1.032 -12.516 1.00 85.00 81 CYS A CA 1
ATOM 607 C C . CYS A 1 81 ? 7.871 1.880 -12.930 1.00 85.00 81 CYS A C 1
ATOM 609 O O . CYS A 1 81 ? 8.201 1.930 -14.114 1.00 85.00 81 CYS A O 1
ATOM 611 N N . LEU A 1 82 ? 8.575 2.504 -11.979 1.00 85.69 82 LEU A N 1
ATOM 612 C CA . LEU A 1 82 ? 9.771 3.306 -12.273 1.00 85.69 82 LEU A CA 1
ATOM 613 C C . LEU A 1 82 ? 10.905 2.470 -12.884 1.00 85.69 82 LEU A C 1
ATOM 615 O O . LEU A 1 82 ? 11.538 2.908 -13.847 1.00 85.69 82 LEU A O 1
ATOM 619 N N . ALA A 1 83 ? 11.142 1.260 -12.371 1.00 86.25 83 ALA A N 1
ATOM 620 C CA . ALA A 1 83 ? 12.131 0.344 -12.941 1.00 86.25 83 ALA A CA 1
ATOM 621 C C . ALA A 1 83 ? 11.781 -0.031 -14.393 1.00 86.25 83 ALA A C 1
ATOM 623 O O . ALA A 1 83 ? 12.618 0.078 -15.291 1.00 86.25 83 ALA A O 1
ATOM 624 N N . SER A 1 84 ? 10.513 -0.369 -14.631 1.00 83.62 84 SER A N 1
ATOM 625 C CA . SER A 1 84 ? 9.995 -0.731 -15.956 1.00 83.62 84 SER A CA 1
ATOM 626 C C . SER A 1 84 ? 10.048 0.440 -16.946 1.00 83.62 84 SER A C 1
ATOM 628 O O . SER A 1 84 ? 10.304 0.248 -18.134 1.00 83.62 84 SER A O 1
ATOM 630 N N . PHE A 1 85 ? 9.830 1.669 -16.465 1.00 81.50 85 PHE A N 1
ATOM 631 C CA . PHE A 1 85 ? 9.891 2.884 -17.281 1.00 81.50 85 PHE A CA 1
ATOM 632 C C . PHE A 1 85 ? 11.310 3.165 -17.779 1.00 81.50 85 PHE A C 1
ATOM 634 O O . PHE A 1 85 ? 11.512 3.482 -18.953 1.00 81.50 85 PHE A O 1
ATOM 641 N N . ASN A 1 86 ? 12.305 3.017 -16.900 1.00 83.69 86 ASN A N 1
ATOM 642 C CA . ASN A 1 86 ? 13.706 3.208 -17.268 1.00 83.69 86 ASN A CA 1
ATOM 643 C C . ASN A 1 86 ? 14.143 2.211 -18.347 1.00 83.69 86 ASN A C 1
ATOM 645 O O . ASN A 1 86 ? 14.841 2.590 -19.287 1.00 83.69 86 ASN A O 1
ATOM 649 N N . GLU A 1 87 ? 13.694 0.961 -18.256 1.00 83.25 87 GLU A N 1
ATOM 650 C CA . GLU A 1 87 ? 14.014 -0.059 -19.252 1.00 83.25 87 GLU A CA 1
ATOM 651 C C . GLU A 1 87 ? 13.324 0.208 -20.601 1.00 83.25 87 GLU A C 1
ATOM 653 O O . GLU A 1 87 ? 13.973 0.164 -21.652 1.00 83.25 87 GLU A O 1
ATOM 658 N N . ALA A 1 88 ? 12.045 0.597 -20.582 1.00 83.88 88 ALA A N 1
ATOM 659 C CA . ALA A 1 88 ? 11.308 0.959 -21.791 1.00 83.88 88 ALA A CA 1
ATOM 660 C C . ALA A 1 88 ? 11.899 2.184 -22.505 1.00 83.88 88 ALA A C 1
ATOM 662 O O . ALA A 1 88 ? 11.937 2.212 -23.736 1.00 83.88 88 ALA A O 1
ATOM 663 N N . ARG A 1 89 ? 12.429 3.161 -21.756 1.00 81.88 89 ARG A N 1
ATOM 664 C CA . ARG A 1 89 ? 13.090 4.346 -22.325 1.00 81.88 89 ARG A CA 1
ATOM 665 C C . ARG A 1 89 ? 14.379 4.004 -23.073 1.00 81.88 89 ARG A C 1
ATOM 667 O O . ARG A 1 89 ? 14.679 4.643 -24.075 1.00 81.88 89 ARG A O 1
ATOM 674 N N . VAL A 1 90 ? 15.144 3.031 -22.579 1.00 82.44 90 VAL A N 1
ATOM 675 C CA . VAL A 1 90 ? 16.457 2.668 -23.140 1.00 82.44 90 VAL A CA 1
ATOM 676 C C . VAL A 1 90 ? 16.325 1.680 -24.299 1.00 82.44 90 VAL A C 1
ATOM 678 O O . VAL A 1 90 ? 17.051 1.797 -25.282 1.00 82.44 90 VAL A O 1
ATOM 681 N N . ARG A 1 91 ? 15.409 0.709 -24.198 1.00 75.19 91 ARG A N 1
ATOM 682 C CA . ARG A 1 91 ? 15.277 -0.396 -25.166 1.00 75.19 91 ARG A CA 1
ATOM 683 C C . ARG A 1 91 ? 14.096 -0.257 -26.131 1.00 75.19 91 ARG A C 1
ATOM 685 O O . ARG A 1 91 ? 13.973 -1.061 -27.046 1.00 75.19 91 ARG A O 1
ATOM 692 N N . GLY A 1 92 ? 13.229 0.741 -25.944 1.00 78.44 92 GLY A N 1
ATOM 693 C CA . GLY A 1 92 ? 12.026 0.935 -26.764 1.00 78.44 92 GLY A CA 1
ATOM 694 C C . GLY A 1 92 ? 10.897 -0.059 -26.466 1.00 78.44 92 GLY A C 1
ATOM 695 O O . GLY A 1 92 ? 9.952 -0.174 -27.243 1.00 78.44 92 GLY A O 1
ATOM 696 N N . GLU A 1 93 ? 10.961 -0.779 -25.343 1.00 80.75 93 GLU A N 1
ATOM 697 C CA . GLU A 1 93 ? 9.994 -1.819 -24.968 1.00 80.75 93 GLU A CA 1
ATOM 698 C C . GLU A 1 93 ? 8.751 -1.248 -24.255 1.00 80.75 93 GLU A C 1
ATOM 700 O O . GLU A 1 93 ? 8.410 -1.626 -23.133 1.00 80.75 93 GLU A O 1
ATOM 705 N N . TRP A 1 94 ? 8.030 -0.349 -24.930 1.00 81.31 94 TRP A N 1
ATOM 706 C CA . TRP A 1 94 ? 6.803 0.285 -24.419 1.00 81.31 94 TRP A CA 1
ATOM 707 C C . TRP A 1 94 ? 5.704 -0.718 -24.040 1.00 81.31 94 TRP A C 1
ATOM 709 O O . TRP A 1 94 ? 4.955 -0.496 -23.089 1.00 81.31 94 TRP A O 1
ATOM 719 N N . SER A 1 95 ? 5.636 -1.851 -24.748 1.00 85.69 95 SER A N 1
ATOM 720 C CA . SER A 1 95 ? 4.675 -2.919 -24.456 1.00 85.69 95 SER A CA 1
ATOM 721 C C . SER A 1 95 ? 4.940 -3.582 -23.100 1.00 85.69 95 SER A C 1
ATOM 723 O O . SER A 1 95 ? 4.002 -3.782 -22.329 1.00 85.69 95 SER A O 1
ATOM 725 N N . LYS A 1 96 ? 6.207 -3.852 -22.753 1.00 80.50 96 LYS A N 1
ATOM 726 C CA . LYS A 1 96 ? 6.549 -4.484 -21.469 1.00 80.50 96 LYS A CA 1
ATOM 727 C C . LYS A 1 96 ? 6.275 -3.559 -20.287 1.00 80.50 96 LYS A C 1
ATOM 729 O O . LYS A 1 96 ? 5.768 -4.019 -19.272 1.00 80.50 96 LYS A O 1
ATOM 734 N N . PHE A 1 97 ? 6.511 -2.255 -20.444 1.00 84.38 97 PHE A N 1
ATOM 735 C CA . PHE A 1 97 ? 6.133 -1.262 -19.435 1.00 84.38 97 PHE A CA 1
ATOM 736 C C . PHE A 1 97 ? 4.626 -1.265 -19.150 1.00 84.38 97 PHE A C 1
ATOM 738 O O . PHE A 1 97 ? 4.221 -1.282 -17.988 1.00 84.38 97 PHE A O 1
ATOM 745 N N . GLY A 1 98 ? 3.801 -1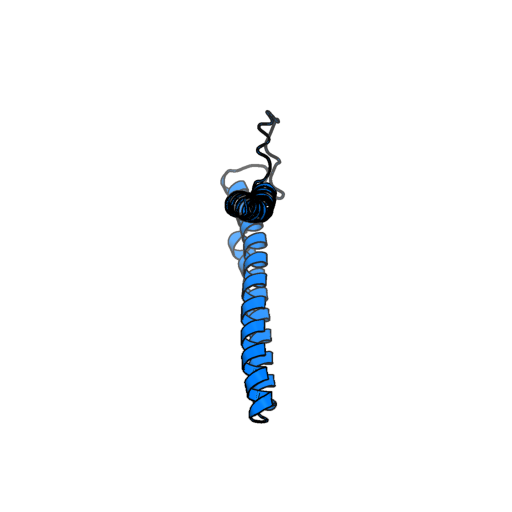.308 -20.203 1.00 84.12 98 GLY A N 1
ATOM 746 C CA . GLY A 1 98 ? 2.345 -1.366 -20.065 1.00 84.12 98 GLY A CA 1
ATOM 747 C C . GLY A 1 98 ? 1.871 -2.616 -19.319 1.00 84.12 98 GLY A C 1
ATOM 748 O O . GLY A 1 98 ? 1.027 -2.511 -18.432 1.00 84.12 98 GLY A O 1
ATOM 749 N N . VAL A 1 99 ? 2.456 -3.781 -19.619 1.00 88.50 99 VAL A N 1
ATOM 750 C CA . VAL A 1 99 ? 2.125 -5.040 -18.930 1.00 88.50 99 VAL A CA 1
ATOM 751 C C . VAL A 1 99 ? 2.528 -4.984 -17.458 1.00 88.50 99 VAL A C 1
ATOM 753 O O . VAL A 1 99 ? 1.706 -5.305 -16.602 1.00 88.50 99 VAL A O 1
ATOM 756 N N . THR A 1 100 ? 3.743 -4.530 -17.136 1.00 87.00 100 THR A N 1
ATOM 757 C CA . THR A 1 100 ? 4.186 -4.450 -15.735 1.00 87.00 100 THR A CA 1
ATOM 758 C C . THR A 1 100 ? 3.355 -3.452 -14.927 1.00 87.00 100 THR A C 1
ATOM 760 O O . THR A 1 100 ? 2.980 -3.745 -13.792 1.00 87.00 100 THR A O 1
ATOM 763 N N . GLY A 1 101 ? 2.998 -2.305 -15.516 1.00 87.50 101 GLY A N 1
ATOM 764 C CA . GLY A 1 101 ? 2.103 -1.336 -14.881 1.00 87.50 101 GLY A CA 1
ATOM 765 C C . GLY A 1 101 ? 0.698 -1.899 -14.645 1.00 87.50 101 GLY A C 1
ATOM 766 O O . GLY A 1 101 ? 0.162 -1.778 -13.544 1.00 87.50 101 GLY A O 1
ATOM 767 N N . PHE A 1 102 ? 0.121 -2.571 -15.645 1.00 88.25 102 PHE A N 1
ATOM 768 C CA . PHE A 1 102 ? -1.205 -3.183 -15.535 1.00 88.25 102 PHE A CA 1
ATOM 769 C C . PHE A 1 102 ? -1.247 -4.289 -14.476 1.00 88.25 102 PHE A C 1
ATOM 771 O O . PHE A 1 102 ? -2.140 -4.290 -13.632 1.00 88.25 102 PHE A O 1
ATOM 778 N N . VAL A 1 103 ? -0.253 -5.184 -14.465 1.00 89.75 103 VAL A N 1
ATOM 779 C CA . VAL A 1 103 ? -0.123 -6.231 -13.439 1.00 89.75 103 VAL A CA 1
ATOM 780 C C . VAL A 1 103 ? -0.004 -5.615 -12.042 1.00 89.75 103 VAL A C 1
ATOM 782 O O . VAL A 1 103 ? -0.641 -6.105 -11.112 1.00 89.75 103 VAL A O 1
ATOM 785 N N . GLY A 1 104 ? 0.739 -4.512 -11.893 1.00 87.12 104 GLY A N 1
ATOM 786 C CA . GLY A 1 104 ? 0.849 -3.785 -10.625 1.00 87.12 104 GLY A CA 1
ATOM 787 C C . GLY A 1 104 ? -0.487 -3.223 -10.123 1.00 87.12 104 GLY A C 1
ATOM 788 O O . GLY A 1 104 ? -0.820 -3.381 -8.948 1.00 87.12 104 GLY A O 1
ATOM 789 N N . VAL A 1 105 ? -1.289 -2.615 -11.004 1.00 88.31 105 VAL A N 1
ATOM 790 C CA . VAL A 1 105 ? -2.630 -2.107 -10.649 1.00 88.31 105 VAL A CA 1
ATOM 791 C C . VAL A 1 105 ? -3.589 -3.251 -10.317 1.00 88.31 105 VAL A C 1
ATOM 793 O O . VAL A 1 105 ? -4.341 -3.164 -9.347 1.00 88.31 105 VAL A O 1
ATOM 796 N N . LEU A 1 106 ? -3.544 -4.341 -11.084 1.00 90.44 106 LEU A N 1
ATOM 797 C CA . LEU A 1 106 ? -4.389 -5.514 -10.858 1.00 90.44 106 LEU A CA 1
ATOM 798 C C . LEU A 1 106 ? -4.072 -6.163 -9.501 1.00 90.44 106 LEU A C 1
ATOM 800 O O . LEU A 1 106 ? -4.987 -6.508 -8.757 1.00 90.44 106 LEU A O 1
ATOM 804 N N . LEU A 1 107 ? -2.789 -6.230 -9.130 1.00 86.31 107 LEU A N 1
ATOM 805 C CA . LEU A 1 107 ? -2.352 -6.679 -7.808 1.00 86.31 107 LEU A CA 1
ATOM 806 C C . LEU A 1 107 ? -2.889 -5.775 -6.681 1.00 86.31 107 LEU A C 1
ATOM 808 O O . LEU A 1 107 ? -3.385 -6.294 -5.683 1.00 86.31 107 LEU A O 1
ATOM 812 N N . LEU A 1 108 ? -2.856 -4.444 -6.843 1.00 86.12 108 LEU A N 1
ATOM 813 C CA . LEU A 1 108 ? -3.443 -3.504 -5.872 1.00 86.12 108 LEU A CA 1
ATOM 814 C C . LEU A 1 108 ? -4.950 -3.722 -5.695 1.00 86.12 108 LEU A C 1
ATOM 816 O O . LEU A 1 108 ? -5.427 -3.777 -4.563 1.00 86.12 108 LEU A O 1
ATOM 820 N N . LEU A 1 109 ? -5.692 -3.890 -6.792 1.00 87.19 109 LEU A N 1
ATOM 821 C CA . LEU A 1 109 ? -7.131 -4.164 -6.739 1.00 87.19 109 LEU A CA 1
ATOM 822 C C . LEU A 1 109 ? -7.435 -5.466 -5.994 1.00 87.19 109 LEU A C 1
ATOM 824 O O . LEU A 1 109 ? -8.360 -5.500 -5.188 1.00 87.19 109 LEU A O 1
ATOM 828 N N . LEU A 1 110 ? -6.638 -6.513 -6.219 1.00 86.44 110 LEU A N 1
ATOM 829 C CA . LEU A 1 110 ? -6.810 -7.813 -5.567 1.00 86.44 110 LEU A CA 1
ATOM 830 C C . LEU A 1 110 ? -6.567 -7.720 -4.052 1.00 86.44 110 LEU A C 1
ATOM 832 O O . LEU A 1 110 ? -7.338 -8.271 -3.270 1.00 86.44 110 LEU A O 1
ATOM 836 N N . VAL A 1 111 ? -5.546 -6.970 -3.625 1.00 82.94 111 VAL A N 1
ATOM 837 C CA . VAL A 1 111 ? -5.259 -6.729 -2.199 1.00 82.94 111 VAL A CA 1
ATOM 838 C C . VAL A 1 111 ? -6.382 -5.936 -1.524 1.00 82.94 111 VAL A C 1
ATOM 840 O O . VAL A 1 111 ? -6.829 -6.315 -0.438 1.00 82.94 111 VAL A O 1
ATOM 843 N N . ILE A 1 112 ? -6.865 -4.863 -2.162 1.00 83.31 112 ILE A N 1
ATOM 844 C CA . ILE A 1 112 ? -7.980 -4.056 -1.639 1.00 83.31 112 ILE A CA 1
ATOM 845 C C . ILE A 1 112 ? -9.234 -4.927 -1.526 1.00 83.31 112 ILE A C 1
ATOM 847 O O . ILE A 1 112 ? -9.866 -4.946 -0.474 1.00 83.31 112 ILE A O 1
ATOM 851 N N . TRP A 1 113 ? -9.537 -5.698 -2.573 1.00 86.56 113 TRP A N 1
ATOM 852 C CA . TRP A 1 113 ? -10.697 -6.582 -2.619 1.00 86.56 113 TRP A CA 1
ATOM 853 C C . TRP A 1 113 ? -10.659 -7.655 -1.522 1.00 86.56 113 TRP A C 1
ATOM 855 O O . TRP A 1 113 ? -11.632 -7.808 -0.783 1.00 86.56 113 TRP A O 1
ATOM 865 N N . LEU A 1 114 ? -9.518 -8.331 -1.343 1.00 80.94 114 LEU A N 1
ATOM 866 C CA . LEU A 1 114 ? -9.317 -9.298 -0.258 1.00 80.94 114 LEU A CA 1
ATOM 867 C C . LEU A 1 114 ? -9.488 -8.665 1.122 1.00 80.94 114 LEU A C 1
ATOM 869 O O . LEU A 1 114 ? -10.042 -9.296 2.014 1.00 80.94 114 LEU A O 1
ATOM 873 N N . THR A 1 115 ? -9.031 -7.428 1.308 1.00 75.12 115 THR A N 1
ATOM 874 C CA . THR A 1 115 ? -9.172 -6.733 2.593 1.00 75.12 115 THR A CA 1
ATOM 875 C C . THR A 1 115 ? -10.641 -6.432 2.897 1.00 75.12 115 THR A C 1
ATOM 877 O O . THR A 1 115 ? -11.088 -6.651 4.023 1.00 75.12 115 THR A O 1
ATOM 880 N N . THR A 1 116 ? -11.416 -5.992 1.901 1.00 77.69 116 THR A N 1
ATOM 881 C CA . THR A 1 116 ? -12.864 -5.774 2.055 1.00 77.69 116 THR A CA 1
ATOM 882 C C . THR A 1 116 ? -13.649 -7.067 2.291 1.00 77.69 116 THR A C 1
ATOM 884 O O . THR A 1 116 ? -14.579 -7.055 3.091 1.00 77.69 116 THR A O 1
ATOM 887 N N . GLU A 1 117 ? -13.260 -8.180 1.663 1.00 77.25 117 GLU A N 1
ATOM 888 C CA . GLU A 1 117 ? -13.905 -9.493 1.848 1.00 77.25 117 GLU A CA 1
ATOM 889 C C . GLU A 1 117 ? -13.454 -10.226 3.123 1.00 77.25 117 GLU A C 1
ATOM 891 O O . GLU A 1 117 ? -14.189 -11.046 3.667 1.00 77.25 117 GLU A O 1
ATOM 896 N N . ALA A 1 118 ? -12.268 -9.928 3.658 1.00 69.06 118 ALA A N 1
ATOM 897 C CA . ALA A 1 118 ? -11.802 -10.504 4.921 1.00 69.06 118 ALA A CA 1
ATOM 898 C C . ALA A 1 118 ? -12.467 -9.859 6.150 1.00 69.06 118 ALA A C 1
ATOM 900 O O . ALA A 1 118 ? -12.624 -10.517 7.179 1.00 69.06 118 ALA A O 1
ATOM 901 N N . ALA A 1 119 ? -12.879 -8.591 6.053 1.00 64.06 119 ALA A N 1
ATOM 902 C CA . ALA A 1 119 ? -13.553 -7.864 7.129 1.00 64.06 119 ALA A CA 1
ATOM 903 C C . ALA A 1 119 ? -14.811 -8.570 7.698 1.00 64.06 119 ALA A C 1
ATOM 905 O O . ALA A 1 119 ? -14.918 -8.657 8.924 1.00 64.06 119 ALA A O 1
ATOM 906 N N . PRO A 1 120 ? -15.743 -9.121 6.889 1.00 61.47 120 PRO A N 1
ATOM 907 C CA . PRO A 1 120 ? -16.917 -9.822 7.417 1.00 61.47 120 PRO A CA 1
ATOM 908 C C . PRO A 1 120 ? -16.589 -11.138 8.139 1.00 61.47 120 PRO A C 1
ATOM 910 O O . PRO A 1 120 ? -17.323 -11.516 9.048 1.00 61.47 120 PRO A O 1
ATOM 913 N N . ILE A 1 121 ? -15.484 -11.817 7.803 1.00 58.59 121 ILE A N 1
ATOM 914 C CA . ILE A 1 121 ? -15.131 -13.119 8.404 1.00 58.59 121 ILE A CA 1
ATOM 915 C C . ILE A 1 121 ? -14.711 -12.971 9.875 1.00 58.59 121 ILE A C 1
ATOM 917 O O . ILE A 1 121 ? -14.939 -13.877 10.669 1.00 58.59 121 ILE A O 1
ATOM 921 N N . LEU A 1 122 ? -14.137 -11.829 10.264 1.00 55.28 122 LEU A N 1
ATOM 922 C CA . LEU A 1 122 ? -13.808 -11.545 11.668 1.00 55.28 122 LEU A CA 1
ATOM 923 C C . LEU A 1 122 ? -14.990 -11.010 12.494 1.00 55.28 122 LEU A C 1
ATOM 925 O O . LEU A 1 122 ? -14.885 -10.930 13.719 1.00 55.28 122 LEU A O 1
ATOM 929 N N . ALA A 1 123 ? -16.087 -10.625 11.837 1.00 53.31 123 ALA A N 1
ATOM 930 C CA . ALA A 1 123 ? -17.280 -10.079 12.480 1.00 53.31 123 ALA A CA 1
ATOM 931 C C . ALA A 1 123 ? -18.346 -11.147 12.817 1.00 53.31 123 ALA A C 1
ATOM 933 O O . ALA A 1 123 ? -19.310 -10.826 13.514 1.00 53.31 123 ALA A O 1
ATOM 934 N N . GLN A 1 124 ? -18.178 -12.390 12.343 1.00 43.62 124 GLN A N 1
ATOM 935 C CA . GLN A 1 124 ? -18.988 -13.565 12.713 1.00 43.62 124 GLN A CA 1
ATOM 936 C C . GLN A 1 124 ? -18.344 -14.356 13.858 1.00 43.62 124 GLN A C 1
ATOM 938 O O . GLN A 1 124 ? -19.113 -14.923 14.668 1.00 43.62 124 GLN A O 1
#

Secondary structure (DSSP, 8-state):
-THHHHHHHHHHHHHHHHHHHHHHHHHHS---------SPPPPSS-TT-HHHHHHHHHHHHHHHHHHHHHHHHHHHHHHHHHHHHHHHHHH--HHHHHHHHHHHHHHHHHHHHHHHHHGGGGT-

=== Feature glossary ===
Legend for the data blocks above and below:

— What the protein is —

The amino-acid sequence is the protein's primary structure: the linear order of residues from the N-terminus to the C-terminus, written in one-letter code. Everything else here — the 3D coordinates, the secondary structure, the domain annotations — is ultimately a consequence of this string.

Functional annotations link the protein to curated databases. InterPro entries identify conserved domains and families by matching the sequence against member-database signatures (Pfam, PROSITE, CDD, …). Gene Ontology (GO) terms describe molecular function, biological process, and cellular component in a controlled vocabulary. CATH places the structure in a hierarchical fold classification (Class/Architecture/Topology/Homologous-superfamily). The organism is the source species.

— Where its atoms are —

Atomic coordinates in PDBx/mmCIF format — the same representation the Protein Data Bank distributes. Each line of the _atom_site loop places one backbone atom in Cartesian space (units: ångströms, origin: arbitrary).

The six renders are orthographic views along the three Cartesian axes in both directions. Representation (cartoon, sticks, or surface) and color scheme (sequence-rainbow or by-chain) vary across proteins so the training set covers all the common visualization conventions.

— Local backbone conformation —

Eight-state secondary structure (DSSP): H is the canonical α-helix, G the tighter 3₁₀-helix, I the wider π-helix; E/B are β-structure, T and S are turns and bends, and '-' is everything else. DSSP derives these from the pattern of main-chain N–H···O=C hydrogen bonds, not from the sequence.

Three-state secondary structure (P-SEA) collapses the eight DSSP classes into helix (a), strand (b), and coil (c). P-SEA assigns these from Cα geometry alone — distances and angles — without requiring backbone oxygens, so it works on any Cα trace.

φ (phi) and ψ (psi) are the two rotatable backbone dihedrals per residue: φ is the C(i-1)–N–Cα–C torsion, ψ is the N–Cα–C–N(i+1) torsion, both in degrees on (−180°, 180°]. α-helical residues cluster near (−60°, −45°); β-strand residues near (−120°, +130°). A Ramachandran plot is simply a scatter of (φ, ψ) for every residue.

— Global shape and packing —

The geometric summary reports three shape descriptors. Rg (radius of gyration) measures how spread out the Cα atoms are about their centre of mass; compact globular proteins have small Rg, elongated or unfolded ones large. Cα contacts (<8 Å, |i−j|>4) count long-range residue pairs in spatial proximity — high for tightly packed folds, near zero for rods or random coil. The bounding-box extents give the protein's footprint along x, y, z in Å.

SASA measures how much of the protein is reachable by solvent. It is computed by rolling a water-sized probe over the atomic surface and summing the exposed area (Å²). Per-residue SASA distinguishes core (buried, low SASA) from surface (exposed, high SASA) residues; total SASA is a whole-molecule size measure.

Plot images: a contact map (which residues are close in 3D, as an N×N binary image), a Ramachandran scatter (backbone torsion angles, revealing secondary-structure composition at a glance), and — for AlphaFold structures — a PAE heatmap (pairwise prediction confidence).

— Structural neighborhood —

A 3Di character summarizes, for each residue, the relative orientation of the Cα frame of its nearest spatial neighbor. Because it encodes fold topology rather than chemistry, 3Di alignments detect remote structural similarity that sequence alignment misses.

The Foldseek neighbor list gives the closest experimentally determined structures in the PDB, ranked by structural alignment. TM-score near 1 means near-identical fold; near 0.3 means only rough topology match. This is how one finds what a novel AlphaFold prediction most resembles in the solved-structure universe.

— Confidence and disorder —

For AlphaFold models, the B-factor field carries pLDDT — the model's own estimate of local accuracy on a 0–100 scale. Regions with pLDDT<50 should be treated as essentially unmodeled; they often correspond to intrinsically disordered segments.

Crystallographic B-factors measure how much each atom's electron density is smeared out, in Å². They rise in mobile loops and surface residues and fall in the buried interior. In AlphaFold models this column is repurposed to hold pLDDT instead.

Predicted Aligned Error (PAE) is an AlphaFold confidence matrix: entry (i, j) is the expected error in the position of residue j, in ångströms, when the prediction is superimposed on the true structure at residue i. Low PAE within a block of residues means that block is internally rigid and well-predicted; high PAE between two blocks means their relative placement is uncertain even if each block individually is confident.